Protein AF-A0A948SNV9-F1 (afdb_monomer_lite)

Secondary structure (DSSP, 8-state):
------TT-PPPHHHHHHHHTTPPPP-EE-TTT--EE-TT-SB-TTT--B-TT---SSPPPTTTTHHHHHHHHHHHHHHHHHHHHHHHHHHHT-

pLDDT: mean 73.43, std 10.84, range [50.81, 89.81]

Foldseek 3Di:
DDDDDDPPDDDDPVNCVVCPPCVDFQQAAALAQQDRHHQQDQADPPPRDGPNRGGHSDRHPPCSHCVVVVVVVVVVVVVCCVVVVVVVVVVVVD

Structure (mmCIF, N/CA/C/O backbone):
data_AF-A0A948SNV9-F1
#
_entry.id   AF-A0A948SNV9-F1
#
loop_
_atom_site.group_PDB
_atom_site.id
_atom_site.type_symbol
_atom_site.label_atom_id
_atom_site.label_alt_id
_atom_site.label_comp_id
_atom_site.label_asym_id
_atom_site.label_entity_id
_atom_site.label_seq_id
_atom_site.pdbx_PDB_ins_code
_atom_site.Cartn_x
_atom_site.Cartn_y
_atom_site.Cartn_z
_atom_site.occupancy
_atom_site.B_iso_or_equiv
_atom_site.auth_seq_id
_atom_site.auth_comp_id
_atom_site.auth_asym_id
_atom_site.auth_atom_id
_atom_site.pdbx_PDB_model_num
ATOM 1 N N . MET A 1 1 ? 17.943 -2.500 -48.751 1.00 50.81 1 MET A N 1
ATOM 2 C CA . MET A 1 1 ? 17.696 -3.958 -48.723 1.00 50.81 1 MET A CA 1
ATOM 3 C C . MET A 1 1 ? 16.404 -4.220 -47.960 1.00 50.81 1 MET A C 1
ATOM 5 O O . MET A 1 1 ? 16.292 -3.684 -46.865 1.00 50.81 1 MET A O 1
ATOM 9 N N . PRO A 1 2 ? 15.431 -4.974 -48.498 1.00 56.84 2 PRO A N 1
ATOM 10 C CA . PRO A 1 2 ? 14.289 -5.434 -47.712 1.00 56.84 2 PRO A CA 1
ATOM 11 C C . PRO A 1 2 ? 14.725 -6.595 -46.804 1.00 56.84 2 PRO A C 1
ATOM 13 O O . PRO A 1 2 ? 15.311 -7.565 -47.282 1.00 56.84 2 PRO A O 1
ATOM 16 N N . THR A 1 3 ? 14.476 -6.495 -45.500 1.00 69.12 3 THR A N 1
ATOM 17 C CA . THR A 1 3 ? 14.728 -7.576 -44.540 1.00 69.12 3 THR A CA 1
ATOM 18 C C . THR A 1 3 ? 13.568 -8.572 -44.590 1.00 69.12 3 THR A C 1
ATOM 20 O O . THR A 1 3 ? 12.425 -8.237 -44.283 1.00 69.12 3 THR A O 1
ATOM 23 N N . ARG A 1 4 ? 13.843 -9.807 -45.023 1.00 66.31 4 ARG A N 1
ATOM 24 C CA . ARG A 1 4 ? 12.889 -10.919 -44.930 1.00 66.31 4 ARG A CA 1
ATOM 25 C C . ARG A 1 4 ? 12.905 -11.398 -43.478 1.00 66.31 4 ARG A C 1
ATOM 27 O O . ARG A 1 4 ? 13.903 -11.958 -43.052 1.00 66.31 4 ARG A O 1
ATOM 34 N N . ARG A 1 5 ? 11.846 -11.117 -42.719 1.00 65.62 5 ARG A N 1
ATOM 35 C CA . ARG A 1 5 ? 11.699 -11.597 -41.338 1.00 65.62 5 ARG A CA 1
ATOM 36 C C . ARG A 1 5 ? 11.298 -13.073 -41.389 1.00 65.62 5 ARG A C 1
ATOM 38 O O . ARG A 1 5 ? 10.226 -13.374 -41.914 1.00 65.62 5 ARG A O 1
ATOM 45 N N . ASP A 1 6 ? 12.178 -13.961 -40.939 1.00 73.62 6 ASP A N 1
ATOM 46 C CA . ASP A 1 6 ? 11.891 -15.390 -40.814 1.00 73.62 6 ASP A CA 1
ATOM 47 C C . ASP A 1 6 ? 11.070 -15.621 -39.527 1.00 73.62 6 ASP A C 1
ATOM 49 O O . ASP A 1 6 ? 11.487 -15.164 -38.462 1.00 73.62 6 ASP A O 1
ATOM 53 N N . PRO A 1 7 ? 9.867 -16.216 -39.599 1.00 68.31 7 PRO A N 1
ATOM 54 C CA . PRO A 1 7 ? 8.997 -16.398 -38.437 1.00 68.31 7 PRO A CA 1
ATOM 55 C C . PRO A 1 7 ? 9.521 -17.412 -37.407 1.00 68.31 7 PRO A C 1
ATOM 57 O O . PRO A 1 7 ? 9.022 -17.398 -36.283 1.00 68.31 7 PRO A O 1
ATOM 60 N N . ASP A 1 8 ? 10.508 -18.243 -37.759 1.00 75.06 8 ASP A N 1
ATOM 61 C CA . ASP A 1 8 ? 11.104 -19.231 -36.846 1.00 75.06 8 ASP A CA 1
ATOM 62 C C . ASP A 1 8 ? 12.357 -18.700 -36.119 1.00 75.06 8 ASP A C 1
ATOM 64 O O . ASP A 1 8 ? 12.896 -19.356 -35.224 1.00 75.06 8 ASP A O 1
ATOM 68 N N . GLU A 1 9 ? 12.816 -17.492 -36.455 1.00 75.12 9 GLU A N 1
ATOM 69 C CA . GLU A 1 9 ? 13.929 -16.827 -35.777 1.00 75.12 9 GLU A CA 1
ATOM 70 C C . GLU A 1 9 ? 13.417 -16.146 -34.492 1.00 75.12 9 GLU A C 1
ATOM 72 O O . GLU A 1 9 ? 12.963 -14.998 -34.484 1.00 75.12 9 GLU A O 1
ATOM 77 N N . GLY A 1 10 ? 13.421 -16.906 -33.393 1.00 74.5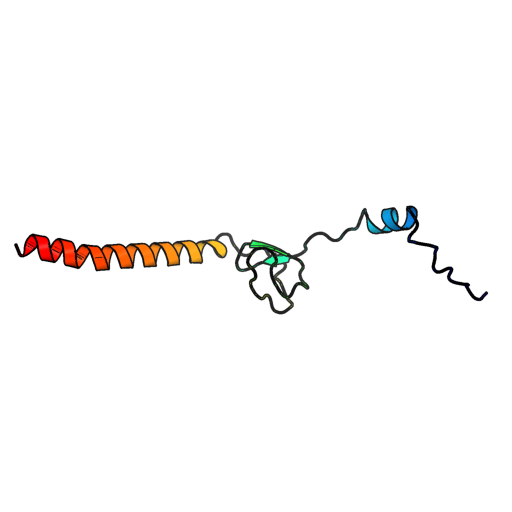6 10 GLY A N 1
ATOM 78 C CA . GLY A 1 10 ? 13.167 -16.394 -32.044 1.00 74.56 10 GLY A CA 1
ATOM 79 C C . GLY A 1 10 ? 14.263 -15.430 -31.556 1.00 74.56 10 GLY A C 1
ATOM 80 O O . GLY A 1 10 ? 15.291 -15.280 -32.216 1.00 74.56 10 GLY A O 1
ATOM 81 N N . PRO A 1 11 ? 14.067 -14.762 -30.402 1.00 76.12 11 PRO A N 1
ATOM 82 C CA . PRO A 1 11 ? 15.071 -13.857 -29.840 1.00 76.12 11 PRO A CA 1
ATOM 83 C C . PRO A 1 11 ? 16.405 -14.582 -29.626 1.00 76.12 11 PRO A C 1
ATOM 85 O O . PRO A 1 11 ? 16.432 -15.701 -29.107 1.00 76.12 11 PRO A O 1
ATOM 88 N N . GLN A 1 12 ? 17.500 -13.945 -30.040 1.00 78.81 12 GLN A N 1
ATOM 89 C CA . GLN A 1 12 ? 18.843 -14.502 -29.897 1.00 78.81 12 GLN A CA 1
ATOM 90 C C . GLN A 1 12 ? 19.313 -14.363 -28.443 1.00 78.81 12 GLN A C 1
ATOM 92 O O . GLN A 1 12 ? 18.860 -13.487 -27.709 1.00 78.81 12 GLN A O 1
ATOM 97 N N . GLU A 1 13 ? 20.254 -15.200 -28.007 1.00 75.81 13 GLU A N 1
ATOM 98 C CA . GLU A 1 13 ? 20.836 -15.120 -26.655 1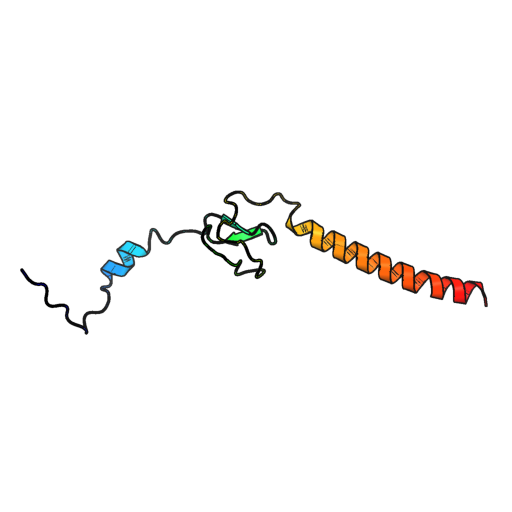.00 75.81 13 GLU A CA 1
ATOM 99 C C . GLU A 1 13 ? 21.419 -13.728 -26.346 1.00 75.81 13 GLU A C 1
ATOM 101 O O . GLU A 1 13 ? 21.183 -13.180 -25.272 1.00 75.81 13 GLU A O 1
ATOM 106 N N . SER A 1 14 ? 22.041 -13.088 -27.340 1.00 73.88 14 SER A N 1
ATOM 107 C CA . SER A 1 14 ? 22.564 -11.722 -27.240 1.00 73.88 14 SER A CA 1
ATOM 108 C C . SER A 1 14 ? 21.484 -10.659 -27.028 1.00 73.88 14 SER A C 1
ATOM 110 O O . SER A 1 14 ? 21.780 -9.569 -26.534 1.00 73.88 14 SER A O 1
ATOM 112 N N . ASP A 1 15 ? 20.236 -10.941 -27.418 1.00 73.44 15 ASP A N 1
ATOM 113 C CA . ASP A 1 15 ? 19.119 -10.040 -27.139 1.00 73.44 15 ASP A CA 1
ATOM 114 C C . ASP A 1 15 ? 18.796 -10.052 -25.642 1.00 73.44 15 ASP A C 1
ATOM 116 O O . ASP A 1 15 ? 18.485 -9.006 -25.080 1.00 73.44 15 ASP A O 1
ATOM 120 N N . LEU A 1 16 ? 18.924 -11.201 -24.971 1.00 73.94 16 LEU A N 1
ATOM 121 C CA . LEU A 1 16 ? 18.663 -11.323 -23.535 1.00 73.94 16 LEU A CA 1
ATOM 122 C C . LEU A 1 16 ? 19.705 -10.566 -22.706 1.00 73.94 16 LEU A C 1
ATOM 124 O O . LEU A 1 16 ? 19.329 -9.859 -21.772 1.00 73.94 16 LEU A O 1
ATOM 128 N N . ASP A 1 17 ? 20.982 -10.644 -23.081 1.00 73.38 17 ASP A N 1
ATOM 129 C CA . ASP A 1 17 ? 22.065 -9.940 -22.380 1.00 73.38 17 ASP A CA 1
ATOM 130 C C . ASP A 1 17 ? 21.912 -8.415 -22.473 1.00 73.38 17 ASP A C 1
ATOM 132 O O . ASP A 1 17 ? 22.112 -7.700 -21.494 1.00 73.38 17 ASP A O 1
ATOM 136 N N . ARG A 1 18 ? 21.437 -7.902 -23.617 1.00 68.69 18 ARG A N 1
ATOM 137 C CA . ARG A 1 18 ? 21.162 -6.467 -23.801 1.00 68.69 18 ARG A CA 1
ATOM 138 C C . ARG A 1 18 ? 20.060 -5.932 -22.876 1.00 68.69 18 ARG A C 1
ATOM 140 O O . ARG A 1 18 ? 20.083 -4.749 -22.542 1.00 68.69 18 ARG A O 1
ATOM 147 N N . PHE A 1 19 ? 19.078 -6.756 -22.509 1.00 66.00 19 PHE A N 1
ATOM 148 C CA . PHE A 1 19 ? 17.943 -6.346 -21.669 1.00 66.00 19 PHE A CA 1
ATOM 149 C C . PHE A 1 19 ? 18.044 -6.835 -20.212 1.00 66.00 19 PHE A C 1
ATOM 151 O O . PHE A 1 19 ? 17.221 -6.439 -19.386 1.00 66.00 19 PHE A O 1
ATOM 158 N N . GLY A 1 20 ? 19.022 -7.687 -19.888 1.00 61.66 20 GLY A N 1
ATOM 159 C CA . GLY A 1 20 ? 19.154 -8.336 -18.582 1.00 61.66 20 GLY A CA 1
ATOM 160 C C . GLY A 1 20 ? 19.817 -7.482 -17.498 1.00 61.66 20 GLY A C 1
ATOM 161 O O . GLY A 1 20 ? 19.440 -7.591 -16.333 1.00 61.66 20 GLY A O 1
ATOM 162 N N . GLU A 1 21 ? 20.771 -6.618 -17.854 1.00 60.34 21 GLU A N 1
ATOM 163 C CA . GLU A 1 21 ? 21.537 -5.829 -16.870 1.00 60.34 21 GLU A CA 1
ATOM 164 C C . GLU A 1 21 ? 20.807 -4.556 -16.403 1.00 60.34 21 GLU A C 1
ATOM 166 O O . GLU A 1 21 ? 20.951 -4.155 -15.249 1.00 60.34 21 GLU A O 1
ATOM 171 N N . ASP A 1 22 ? 19.948 -3.984 -17.252 1.00 57.72 22 ASP A N 1
ATOM 172 C CA . ASP A 1 22 ? 19.145 -2.781 -16.977 1.00 57.72 22 ASP A CA 1
ATOM 173 C C . ASP A 1 22 ? 17.662 -3.108 -16.737 1.00 57.72 22 ASP A C 1
ATOM 175 O O . ASP A 1 22 ? 16.774 -2.292 -17.007 1.00 57.72 22 ASP A O 1
ATOM 179 N N . SER A 1 23 ? 17.356 -4.313 -16.238 1.00 58.84 23 SER A N 1
ATOM 180 C CA . SER A 1 23 ? 15.985 -4.644 -15.847 1.00 58.84 23 SER A CA 1
ATOM 181 C C . SER A 1 23 ? 15.513 -3.599 -14.830 1.00 58.84 23 SER A C 1
ATOM 183 O O . SER A 1 23 ? 16.167 -3.439 -13.789 1.00 58.84 23 SER A O 1
ATOM 185 N N . PRO A 1 24 ? 14.439 -2.844 -15.116 1.00 59.75 24 PRO A N 1
ATOM 186 C CA . PRO A 1 24 ? 14.150 -1.692 -14.298 1.00 59.75 24 PRO A CA 1
ATOM 187 C C . PRO A 1 24 ? 13.797 -2.175 -12.873 1.00 59.75 24 PRO A C 1
ATOM 189 O O . PRO A 1 24 ? 13.179 -3.221 -12.657 1.00 59.75 24 PRO A O 1
ATOM 192 N N . MET A 1 25 ? 14.313 -1.482 -11.866 1.00 70.00 25 MET A N 1
ATOM 193 C CA . MET A 1 25 ? 14.006 -1.776 -10.467 1.00 70.00 25 MET A CA 1
ATOM 194 C C . MET A 1 25 ? 12.772 -0.964 -10.090 1.00 70.00 25 MET A C 1
ATOM 196 O O . MET A 1 25 ? 12.639 0.176 -10.531 1.00 70.00 25 MET A O 1
ATOM 200 N N . ALA A 1 26 ? 11.893 -1.526 -9.257 1.00 75.38 26 ALA A N 1
ATOM 201 C CA . ALA A 1 26 ? 10.717 -0.812 -8.767 1.00 75.38 26 ALA A CA 1
ATOM 202 C C . ALA A 1 26 ? 11.115 0.566 -8.199 1.00 75.38 26 ALA A C 1
ATOM 204 O O . ALA A 1 26 ? 11.870 0.660 -7.227 1.00 75.38 26 ALA A O 1
ATOM 205 N N . ASP A 1 27 ? 10.608 1.625 -8.823 1.00 81.94 27 ASP A N 1
ATOM 206 C CA . ASP A 1 27 ? 11.026 3.017 -8.639 1.00 81.94 27 ASP A CA 1
ATOM 207 C C . ASP A 1 27 ? 10.118 3.804 -7.675 1.00 81.94 27 ASP A C 1
ATOM 209 O O . ASP A 1 27 ? 10.410 4.952 -7.321 1.00 81.94 27 ASP A O 1
ATOM 213 N N . ALA A 1 28 ? 9.036 3.181 -7.200 1.00 83.44 28 ALA A N 1
ATOM 214 C CA . ALA A 1 28 ? 8.080 3.761 -6.269 1.00 83.44 28 ALA A CA 1
ATOM 215 C C . ALA A 1 28 ? 7.727 2.819 -5.104 1.00 83.44 28 ALA A C 1
ATOM 217 O O . ALA A 1 28 ? 8.126 1.649 -5.029 1.00 83.44 28 ALA A O 1
ATOM 218 N N . ARG A 1 29 ? 6.972 3.351 -4.132 1.00 84.19 29 ARG A N 1
ATOM 219 C CA . ARG A 1 29 ? 6.419 2.562 -3.024 1.00 84.19 29 ARG A CA 1
ATOM 220 C C . ARG A 1 29 ? 4.927 2.790 -2.864 1.00 84.19 29 ARG A C 1
ATOM 222 O O . ARG A 1 29 ? 4.442 3.913 -2.928 1.00 84.19 29 ARG A O 1
ATOM 229 N N . CYS A 1 30 ? 4.210 1.712 -2.568 1.00 82.81 30 CYS A N 1
ATOM 230 C CA . CYS A 1 30 ? 2.784 1.777 -2.288 1.00 82.81 30 CYS A CA 1
ATOM 231 C C . CYS A 1 30 ? 2.524 2.596 -1.005 1.00 82.81 30 CYS A C 1
ATOM 233 O O . CYS A 1 30 ? 3.116 2.274 0.030 1.00 82.81 30 CYS A O 1
ATOM 235 N N . PRO A 1 31 ? 1.626 3.600 -1.028 1.00 78.12 31 PRO A N 1
ATOM 236 C CA . PRO A 1 31 ? 1.301 4.420 0.139 1.00 78.12 31 PRO A CA 1
ATOM 237 C C . PRO A 1 31 ? 0.613 3.621 1.256 1.00 7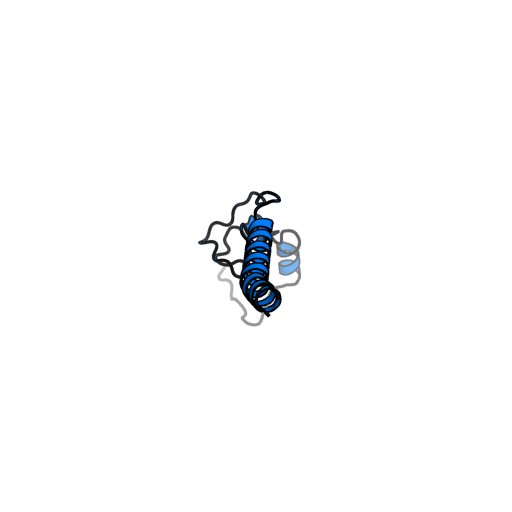8.12 31 PRO A C 1
ATOM 239 O O . PRO A 1 31 ? 0.839 3.903 2.430 1.00 78.12 31 PRO A O 1
ATOM 242 N N . ASP A 1 32 ? -0.172 2.596 0.910 1.00 80.81 32 ASP A N 1
ATOM 243 C CA . ASP A 1 32 ? -0.909 1.773 1.875 1.00 80.81 32 ASP A CA 1
ATOM 244 C C . ASP A 1 32 ? -0.035 0.750 2.604 1.00 80.81 32 ASP A C 1
ATOM 246 O O . ASP A 1 32 ? -0.100 0.620 3.826 1.00 80.81 32 ASP A O 1
ATOM 250 N N . CYS A 1 33 ? 0.747 -0.035 1.856 1.00 80.88 33 CYS A N 1
ATOM 251 C CA . CYS A 1 33 ? 1.501 -1.162 2.417 1.00 80.88 33 CYS A CA 1
ATOM 252 C C . CYS A 1 33 ? 3.015 -0.932 2.480 1.00 80.88 33 CYS A C 1
ATOM 254 O O . CYS A 1 33 ? 3.726 -1.727 3.091 1.00 80.88 33 CYS A O 1
ATOM 256 N N . GLY A 1 34 ? 3.530 0.121 1.838 1.00 79.19 34 GLY A N 1
ATOM 257 C CA . GLY A 1 34 ? 4.964 0.413 1.768 1.00 79.19 34 GLY A CA 1
ATOM 258 C C . GLY A 1 34 ? 5.768 -0.541 0.876 1.00 79.19 34 GLY A C 1
ATOM 259 O O . GLY A 1 34 ? 6.997 -0.463 0.866 1.00 79.19 34 GLY A O 1
ATOM 260 N N . GLY A 1 35 ? 5.105 -1.448 0.150 1.00 83.50 35 GLY A N 1
ATOM 261 C CA . GLY A 1 35 ? 5.746 -2.389 -0.767 1.00 83.50 35 GLY A CA 1
ATOM 262 C C . GLY A 1 35 ? 6.360 -1.708 -1.997 1.00 83.50 35 GLY A C 1
ATOM 263 O O . GLY A 1 35 ? 5.850 -0.664 -2.406 1.00 83.50 35 GLY A O 1
ATOM 264 N N . PRO A 1 36 ? 7.423 -2.286 -2.594 1.00 85.44 36 PRO A N 1
ATOM 265 C CA . PRO A 1 36 ? 7.965 -1.813 -3.865 1.00 85.44 36 PRO A CA 1
ATOM 266 C C . PRO A 1 36 ? 6.909 -1.964 -4.960 1.00 85.44 36 PRO A C 1
ATOM 268 O O . PRO A 1 36 ? 6.245 -3.002 -5.045 1.00 85.44 36 PRO A O 1
ATOM 271 N N . VAL A 1 37 ? 6.738 -0.916 -5.756 1.00 87.19 37 VAL A N 1
ATOM 272 C CA . VAL A 1 37 ? 5.793 -0.868 -6.869 1.00 87.19 37 VAL A CA 1
ATOM 273 C C . VAL A 1 37 ? 6.379 -0.011 -7.988 1.00 87.19 37 VAL A C 1
ATOM 275 O O . VAL A 1 37 ? 7.202 0.864 -7.729 1.00 87.19 37 VAL A O 1
ATOM 278 N N . TRP A 1 38 ? 5.968 -0.281 -9.219 1.00 85.75 38 TRP A N 1
ATOM 279 C CA . TRP A 1 38 ?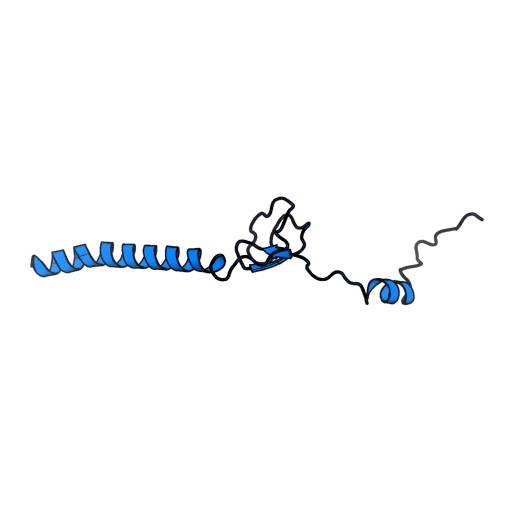 6.260 0.569 -10.366 1.00 85.75 38 TRP A CA 1
ATOM 280 C C . TRP A 1 38 ? 5.483 1.877 -10.270 1.00 85.75 38 TRP A C 1
ATOM 282 O O . TRP A 1 38 ? 4.316 1.857 -9.875 1.00 85.75 38 TRP A O 1
ATOM 292 N N . SER A 1 39 ? 6.110 3.000 -10.613 1.00 81.50 39 SER A N 1
ATOM 293 C CA . SER A 1 39 ? 5.448 4.311 -10.604 1.00 81.50 39 SER A CA 1
ATOM 294 C C . SER A 1 39 ? 4.210 4.346 -11.497 1.00 81.50 39 SER A C 1
ATOM 296 O O . SER A 1 39 ? 3.201 4.920 -11.099 1.00 81.50 39 SER A O 1
ATOM 298 N N . GLU A 1 40 ? 4.277 3.648 -12.630 1.00 83.31 40 GLU A N 1
ATOM 299 C CA . GLU A 1 40 ? 3.213 3.479 -13.626 1.00 83.31 40 GLU A CA 1
ATOM 300 C C . GLU A 1 40 ? 2.159 2.412 -13.272 1.00 83.31 40 GLU A C 1
ATOM 302 O O . GLU A 1 40 ? 1.199 2.221 -14.015 1.00 83.31 40 GLU A O 1
ATOM 307 N N . ALA A 1 41 ? 2.306 1.680 -12.162 1.00 84.25 41 ALA A N 1
ATOM 308 C CA . ALA A 1 41 ? 1.326 0.655 -11.814 1.00 84.25 41 ALA A CA 1
ATOM 309 C C . ALA A 1 41 ? 0.028 1.273 -11.282 1.00 84.25 41 ALA A C 1
ATOM 311 O O . ALA A 1 41 ? 0.019 1.956 -10.258 1.00 84.25 41 ALA A O 1
ATOM 312 N N . ASP A 1 42 ? -1.095 0.901 -11.894 1.00 87.44 42 ASP A N 1
ATOM 313 C CA . ASP A 1 42 ? -2.431 1.286 -11.427 1.00 87.44 42 ASP A CA 1
ATOM 314 C C . ASP A 1 42 ? -2.850 0.589 -10.131 1.00 87.44 42 ASP A C 1
ATOM 316 O O . ASP A 1 42 ? -3.684 1.101 -9.384 1.00 87.44 42 ASP A O 1
ATOM 320 N N . VAL A 1 43 ? -2.301 -0.596 -9.854 1.00 86.56 43 VAL A N 1
ATOM 321 C CA . VAL A 1 43 ? -2.680 -1.427 -8.706 1.00 86.56 43 VAL A CA 1
ATOM 322 C C . VAL A 1 43 ? -1.436 -1.985 -8.028 1.00 86.56 43 VAL A C 1
ATOM 324 O O . VAL A 1 43 ? -0.544 -2.539 -8.671 1.00 86.56 43 VAL A O 1
ATOM 327 N N . CYS A 1 44 ? -1.384 -1.898 -6.698 1.00 87.56 44 CYS A N 1
ATOM 328 C CA . CYS A 1 44 ? -0.304 -2.506 -5.931 1.00 87.56 44 CYS A CA 1
ATOM 329 C C . CYS A 1 44 ? -0.421 -4.046 -5.926 1.00 87.56 44 CYS A C 1
ATOM 331 O O . CYS A 1 44 ? -1.412 -4.565 -5.414 1.00 87.56 44 CYS A O 1
ATOM 333 N N . PRO A 1 45 ? 0.609 -4.811 -6.339 1.00 85.31 45 PRO A N 1
ATOM 334 C CA . PRO A 1 45 ? 0.550 -6.278 -6.362 1.00 85.31 45 PRO A CA 1
ATOM 335 C C . PRO A 1 45 ? 0.588 -6.926 -4.967 1.00 85.31 45 PRO A C 1
ATOM 337 O O . PRO A 1 45 ? 0.347 -8.122 -4.837 1.00 85.31 45 PRO A O 1
ATOM 340 N N . LYS A 1 46 ? 0.922 -6.166 -3.913 1.00 84.56 46 LYS A N 1
ATOM 341 C CA . LYS A 1 46 ? 1.003 -6.689 -2.538 1.00 84.56 46 LYS A CA 1
ATOM 342 C C . LYS A 1 46 ? -0.287 -6.525 -1.745 1.00 84.56 46 LYS A C 1
ATOM 344 O O . LYS A 1 46 ? -0.644 -7.415 -0.983 1.00 84.56 46 LYS A O 1
ATOM 349 N N . CYS A 1 47 ? -0.940 -5.370 -1.859 1.00 86.94 47 CYS A N 1
ATOM 350 C CA . CYS A 1 47 ? -2.139 -5.049 -1.080 1.00 86.94 47 CYS A CA 1
ATOM 351 C C . CYS A 1 47 ? -3.372 -4.752 -1.933 1.00 86.94 47 CYS A C 1
ATOM 353 O O . CYS A 1 47 ? -4.425 -4.476 -1.366 1.00 86.94 47 CYS A O 1
ATOM 355 N N . PHE A 1 48 ? -3.236 -4.783 -3.261 1.00 88.94 48 PHE A N 1
ATOM 356 C CA . PHE A 1 48 ? -4.310 -4.530 -4.223 1.00 88.94 48 PHE A CA 1
ATOM 357 C C . PHE A 1 48 ? -4.965 -3.150 -4.092 1.00 88.94 48 PHE A C 1
ATOM 359 O O . PHE A 1 48 ? -6.069 -2.930 -4.581 1.00 88.94 48 PHE A O 1
ATOM 366 N N . ALA A 1 49 ? -4.276 -2.200 -3.452 1.00 85.31 49 ALA A N 1
ATOM 367 C CA . ALA A 1 49 ? -4.699 -0.809 -3.431 1.00 85.31 49 ALA A CA 1
ATOM 368 C C . ALA A 1 49 ? -4.595 -0.212 -4.839 1.00 85.31 49 ALA A C 1
ATOM 370 O O . ALA A 1 49 ? -3.588 -0.415 -5.524 1.00 85.31 49 ALA A O 1
ATOM 371 N N . TYR A 1 50 ? -5.628 0.524 -5.243 1.00 86.88 50 TYR A N 1
ATOM 372 C CA . TYR A 1 50 ? -5.634 1.302 -6.476 1.00 86.88 50 TYR A CA 1
ATOM 373 C C . TYR A 1 50 ? -4.786 2.565 -6.290 1.00 86.88 50 TYR A C 1
ATOM 375 O O . TYR A 1 50 ? -4.999 3.321 -5.342 1.00 86.88 50 TYR A O 1
ATOM 383 N N . LEU A 1 51 ? -3.809 2.760 -7.172 1.00 82.00 51 LEU A N 1
ATOM 384 C CA . LEU A 1 51 ? -2.811 3.832 -7.132 1.00 82.00 51 LEU A CA 1
ATOM 385 C C . LEU A 1 51 ? -3.102 4.939 -8.156 1.00 82.00 51 LEU A C 1
ATOM 387 O O . LEU A 1 51 ? -2.573 6.036 -8.016 1.00 82.00 51 LEU A O 1
ATOM 391 N N . GLY A 1 52 ? -3.963 4.676 -9.147 1.00 76.56 52 GLY A N 1
ATOM 392 C CA . GLY A 1 52 ? -4.424 5.682 -10.109 1.00 76.56 52 GLY A CA 1
ATOM 393 C C . GLY A 1 52 ? -3.348 6.210 -11.060 1.00 76.56 52 GLY A C 1
ATOM 394 O O . GLY A 1 52 ? -3.434 7.367 -11.457 1.00 76.56 52 GLY A O 1
ATOM 395 N N . GLY A 1 53 ? -2.350 5.388 -11.392 1.00 67.06 53 GLY A N 1
ATOM 396 C CA . GLY A 1 53 ? -1.306 5.703 -12.372 1.00 67.06 53 GLY A CA 1
ATOM 397 C C . GLY A 1 53 ? -0.111 6.506 -11.847 1.00 67.06 53 GLY A C 1
ATOM 398 O O . GLY A 1 53 ? 0.839 6.699 -12.596 1.00 67.06 53 GLY A O 1
ATOM 399 N N . ASP A 1 54 ? -0.123 6.938 -10.580 1.00 64.25 54 ASP A N 1
ATOM 400 C CA . ASP A 1 54 ? 0.975 7.699 -9.970 1.00 64.25 54 ASP A CA 1
ATOM 401 C C . ASP A 1 54 ? 1.300 7.169 -8.564 1.00 64.25 54 ASP A C 1
ATOM 403 O O . ASP A 1 54 ? 0.852 7.693 -7.536 1.00 64.25 54 ASP A O 1
ATOM 407 N N . ALA A 1 55 ? 2.123 6.120 -8.485 1.00 65.19 55 ALA A N 1
ATOM 408 C CA . ALA A 1 55 ? 2.650 5.690 -7.195 1.00 65.19 55 ALA A CA 1
ATOM 409 C C . ALA A 1 55 ? 3.741 6.674 -6.710 1.00 65.19 55 ALA A C 1
ATOM 411 O O . ALA A 1 55 ? 4.699 6.956 -7.437 1.00 65.19 55 ALA A O 1
ATOM 412 N N . PRO A 1 56 ? 3.666 7.197 -5.470 1.00 65.94 56 PRO A N 1
ATOM 413 C CA . PRO A 1 56 ? 4.639 8.165 -4.984 1.00 65.94 56 PRO A CA 1
ATOM 414 C C . PRO A 1 56 ? 6.054 7.561 -4.933 1.00 65.94 56 PRO A C 1
ATOM 416 O O . PRO A 1 56 ? 6.303 6.539 -4.290 1.00 65.94 56 PRO A O 1
ATOM 419 N N . ARG A 1 57 ? 7.021 8.252 -5.556 1.00 62.88 57 ARG A N 1
ATOM 420 C CA . ARG A 1 57 ? 8.458 7.886 -5.544 1.00 62.88 57 ARG A CA 1
ATOM 421 C C . ARG A 1 57 ? 9.091 7.951 -4.151 1.00 62.88 57 ARG A C 1
ATOM 423 O O . ARG A 1 57 ? 10.176 7.427 -3.913 1.00 62.88 57 ARG A O 1
ATOM 430 N N . ARG A 1 58 ? 8.437 8.634 -3.206 1.00 58.88 58 ARG A N 1
ATOM 431 C CA . ARG A 1 58 ? 8.896 8.750 -1.822 1.00 58.88 58 ARG A CA 1
ATOM 432 C C . ARG A 1 58 ? 8.252 7.655 -0.984 1.00 58.88 58 ARG A C 1
ATOM 434 O O . ARG A 1 58 ? 7.032 7.541 -0.9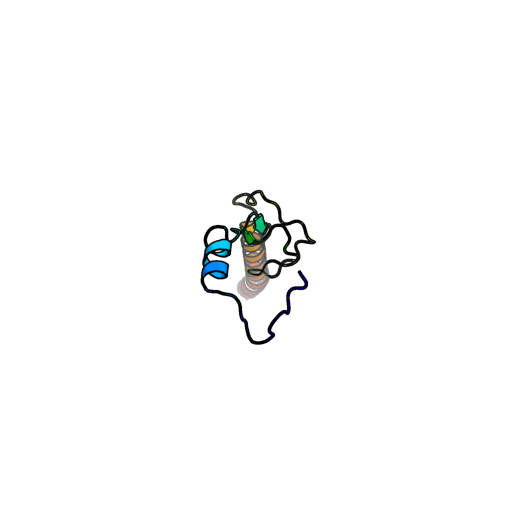51 1.00 58.88 58 ARG A O 1
ATOM 441 N N . ALA A 1 59 ? 9.080 6.901 -0.258 1.00 57.12 59 ALA A N 1
ATOM 442 C CA . ALA A 1 59 ? 8.596 5.966 0.746 1.00 57.12 59 ALA A CA 1
ATOM 443 C C . ALA A 1 59 ? 7.615 6.688 1.691 1.00 57.12 59 ALA A C 1
ATOM 445 O O . ALA A 1 59 ? 7.993 7.718 2.265 1.00 57.12 59 ALA A O 1
ATOM 446 N N . PRO A 1 60 ? 6.379 6.187 1.856 1.00 59.34 60 PRO A N 1
ATOM 447 C CA . PRO A 1 60 ? 5.479 6.742 2.850 1.00 59.34 60 PRO A CA 1
ATOM 448 C C . PRO A 1 60 ? 6.141 6.585 4.227 1.00 59.34 60 PRO A C 1
ATOM 450 O O . PRO A 1 60 ? 6.813 5.586 4.497 1.00 59.34 60 PRO A O 1
ATOM 453 N N . GLY A 1 61 ? 6.027 7.608 5.078 1.00 58.31 61 GLY A N 1
ATOM 454 C CA . GLY A 1 61 ? 6.680 7.617 6.388 1.00 58.31 61 GLY A CA 1
ATOM 455 C C . GLY A 1 61 ? 6.314 6.385 7.236 1.00 58.31 61 GLY A C 1
ATOM 456 O O . GLY A 1 61 ? 5.301 5.732 6.976 1.00 58.31 61 GLY A O 1
ATOM 457 N N . PRO A 1 62 ? 7.075 6.081 8.304 1.00 57.22 62 PRO A N 1
ATOM 458 C CA . PRO A 1 62 ? 6.931 4.858 9.116 1.00 57.22 62 PRO A CA 1
ATOM 459 C C . PRO A 1 62 ? 5.558 4.679 9.801 1.00 57.22 62 PRO A C 1
ATOM 461 O O . PRO A 1 62 ? 5.325 3.677 10.481 1.00 57.22 62 PRO A O 1
ATOM 464 N N . PHE A 1 63 ? 4.657 5.647 9.638 1.00 56.19 63 PHE A N 1
ATOM 465 C CA . PHE A 1 63 ? 3.304 5.681 10.178 1.00 56.19 63 PHE A CA 1
ATOM 466 C C . PHE A 1 63 ? 2.206 5.287 9.181 1.00 56.19 63 PHE A C 1
ATOM 468 O O . PHE A 1 63 ? 1.115 4.943 9.631 1.00 56.19 63 PHE A O 1
ATOM 475 N N . ALA A 1 64 ? 2.462 5.270 7.868 1.00 59.59 64 ALA A N 1
ATOM 476 C CA . ALA A 1 64 ? 1.402 5.064 6.872 1.00 59.59 64 ALA A CA 1
ATOM 477 C C . ALA A 1 64 ? 0.743 3.673 6.951 1.00 59.59 64 ALA A C 1
ATOM 479 O O . ALA A 1 64 ? -0.473 3.558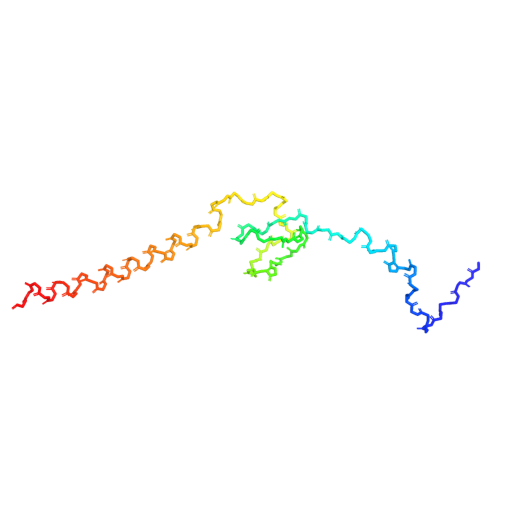 6.840 1.00 59.59 64 ALA A O 1
ATOM 480 N N . GLY A 1 65 ? 1.512 2.625 7.266 1.00 60.91 65 GLY A N 1
ATOM 481 C CA . GLY A 1 65 ? 0.973 1.270 7.453 1.00 60.91 65 GLY A CA 1
ATOM 482 C C . GLY A 1 65 ? 0.433 0.978 8.861 1.00 60.91 65 GLY A C 1
ATOM 483 O O . GLY A 1 65 ? -0.310 0.017 9.055 1.00 60.91 65 GLY A O 1
ATOM 484 N N . LYS A 1 66 ? 0.786 1.790 9.870 1.00 68.06 66 LYS A N 1
ATOM 485 C CA . LYS A 1 66 ? 0.448 1.510 11.281 1.00 68.06 66 LYS A CA 1
ATOM 486 C C . LYS A 1 66 ? -0.962 1.949 11.661 1.00 68.06 66 LYS A C 1
ATOM 488 O O . LYS A 1 66 ? -1.513 1.425 12.625 1.00 68.06 66 LYS A O 1
ATOM 493 N N . TRP A 1 67 ? -1.570 2.862 10.904 1.00 73.44 67 TRP A N 1
ATOM 494 C CA . TRP A 1 67 ? -2.905 3.366 11.225 1.00 73.44 67 TRP A CA 1
ATOM 495 C C . TRP A 1 67 ? -3.978 2.275 11.136 1.00 73.44 67 TRP A C 1
ATOM 497 O O . TRP A 1 67 ? -4.836 2.199 12.009 1.00 73.44 67 TRP A O 1
ATOM 507 N N . ARG A 1 68 ? -3.864 1.340 10.179 1.00 76.94 68 ARG A N 1
ATOM 508 C CA . ARG A 1 68 ? -4.751 0.163 10.106 1.00 76.94 68 ARG A CA 1
ATOM 509 C C . ARG A 1 68 ? -4.675 -0.699 11.367 1.00 76.94 68 ARG A C 1
ATOM 511 O O . ARG A 1 68 ? -5.710 -1.098 11.884 1.00 76.94 68 ARG A O 1
ATOM 518 N N . VAL A 1 69 ? -3.473 -0.937 11.895 1.00 80.75 69 VAL A N 1
ATOM 519 C CA . VAL A 1 69 ? -3.281 -1.703 13.140 1.00 80.75 69 VAL A CA 1
ATOM 520 C C . VAL A 1 69 ? -3.910 -0.976 14.328 1.00 80.75 69 VAL A C 1
ATOM 522 O O . VAL A 1 69 ? -4.585 -1.605 15.136 1.00 80.75 69 VAL A O 1
ATOM 525 N N . ILE A 1 70 ? -3.748 0.349 14.405 1.00 82.88 70 ILE A N 1
ATOM 526 C CA . ILE A 1 70 ? -4.369 1.176 15.450 1.00 82.88 70 ILE A CA 1
ATOM 527 C C . ILE A 1 70 ? -5.899 1.099 15.365 1.00 82.88 70 ILE A C 1
ATOM 529 O O . ILE A 1 70 ? -6.548 0.882 16.383 1.00 82.88 70 ILE A O 1
ATOM 533 N N . VAL A 1 71 ? -6.474 1.224 14.164 1.00 86.75 71 VAL A N 1
ATOM 534 C CA . VAL A 1 71 ? -7.928 1.136 13.945 1.00 86.75 71 VAL A CA 1
ATOM 535 C C . VAL A 1 71 ? -8.463 -0.246 14.329 1.00 86.75 71 VAL A C 1
ATOM 537 O O . VAL A 1 71 ? -9.457 -0.334 15.045 1.00 86.75 71 VAL A O 1
ATOM 540 N N . VAL A 1 72 ? -7.790 -1.326 13.921 1.00 88.19 72 VAL A N 1
ATOM 541 C CA . VAL A 1 72 ? -8.176 -2.699 14.291 1.00 88.19 72 VAL A CA 1
ATOM 542 C C . VAL A 1 72 ? -8.105 -2.902 15.806 1.00 88.19 72 VAL A C 1
ATOM 544 O O . VAL A 1 72 ? -9.042 -3.438 16.394 1.00 88.19 72 VAL A O 1
ATOM 547 N N . LEU A 1 73 ? -7.037 -2.434 16.459 1.00 88.75 73 LEU A N 1
ATOM 548 C CA . LEU A 1 73 ? -6.887 -2.539 17.911 1.00 88.75 73 LEU A CA 1
ATOM 549 C C . LEU A 1 73 ? -7.973 -1.742 18.652 1.00 88.75 73 LEU A C 1
ATOM 551 O O . LEU A 1 73 ? -8.543 -2.239 19.621 1.00 88.75 73 LEU A O 1
ATOM 555 N N . ALA A 1 74 ? -8.296 -0.537 18.175 1.00 88.31 74 ALA A N 1
ATOM 556 C CA . ALA A 1 74 ? -9.357 0.293 18.737 1.00 88.31 74 ALA A CA 1
ATOM 557 C C . ALA A 1 74 ? -10.736 -0.371 18.604 1.00 88.31 74 ALA A C 1
ATOM 559 O O . ALA A 1 74 ? -11.502 -0.371 19.565 1.00 88.31 74 ALA A O 1
ATOM 560 N N . LEU A 1 75 ? -11.038 -0.990 17.457 1.00 89.81 75 LEU A N 1
ATOM 561 C CA . LEU A 1 75 ? -12.285 -1.734 17.247 1.00 89.81 75 LEU A CA 1
ATOM 562 C C . LEU A 1 75 ? -12.379 -2.975 18.141 1.00 89.81 75 LEU A C 1
ATOM 564 O O . LEU A 1 75 ? -13.436 -3.228 18.716 1.00 89.81 75 LEU A O 1
ATOM 568 N N . LEU A 1 76 ? -11.285 -3.725 18.305 1.00 88.94 76 LEU A N 1
ATOM 569 C CA . LEU A 1 76 ? -11.239 -4.872 19.217 1.00 88.94 76 LEU A CA 1
ATOM 570 C C . LEU A 1 76 ? -11.453 -4.440 20.671 1.00 88.94 76 LEU A C 1
ATOM 572 O O . LEU A 1 76 ? -12.254 -5.047 21.378 1.00 88.94 76 LEU A O 1
ATOM 576 N N . ALA A 1 77 ? -10.790 -3.367 21.107 1.00 87.31 77 ALA A N 1
ATOM 577 C CA . ALA A 1 77 ? -10.985 -2.805 22.441 1.00 87.31 77 ALA A CA 1
ATOM 578 C C . ALA A 1 77 ? -12.426 -2.305 22.642 1.00 87.31 77 ALA A C 1
ATOM 580 O O . ALA A 1 77 ? -13.028 -2.565 23.685 1.00 87.31 77 ALA A O 1
ATOM 581 N N . ALA A 1 78 ? -13.009 -1.643 21.639 1.00 86.94 78 ALA A N 1
ATOM 582 C CA . ALA A 1 78 ? -14.408 -1.226 21.659 1.00 86.94 78 ALA A CA 1
ATOM 583 C C . ALA A 1 78 ? -15.356 -2.431 21.765 1.00 86.94 78 ALA A C 1
ATOM 585 O O . ALA A 1 78 ? -16.230 -2.429 22.620 1.00 86.94 78 ALA A O 1
ATOM 586 N N . MET A 1 79 ? -15.158 -3.496 20.983 1.00 84.81 79 MET A N 1
ATOM 587 C CA . MET A 1 79 ? -15.962 -4.721 21.101 1.00 84.81 79 MET A CA 1
ATOM 588 C C . MET A 1 79 ? -15.834 -5.383 22.477 1.00 84.81 79 MET A C 1
ATOM 590 O O . MET A 1 79 ? -16.841 -5.774 23.061 1.00 84.81 79 MET A O 1
ATOM 594 N N . LEU A 1 80 ? -14.614 -5.502 23.005 1.00 83.56 80 LEU A N 1
ATOM 595 C CA . LEU A 1 80 ? -14.353 -6.133 24.302 1.00 83.56 80 LEU A CA 1
ATOM 596 C C . LEU A 1 80 ? -14.950 -5.330 25.459 1.00 83.56 80 LEU A C 1
ATOM 598 O O . LEU A 1 80 ? -15.496 -5.913 26.389 1.00 83.56 80 LEU A O 1
ATOM 602 N N . THR A 1 81 ? -14.887 -4.000 25.401 1.00 77.75 81 THR A N 1
ATOM 603 C CA . THR A 1 81 ? -15.521 -3.132 26.404 1.00 77.75 81 THR A CA 1
ATOM 604 C C . THR A 1 81 ? -17.040 -3.149 26.275 1.00 77.75 81 THR A C 1
ATOM 606 O O . THR A 1 81 ? -17.722 -3.316 27.282 1.00 77.75 81 THR A O 1
ATOM 609 N N . LEU A 1 82 ? -17.588 -3.088 25.058 1.00 70.06 82 LEU A N 1
ATOM 610 C CA . LEU A 1 82 ? -19.034 -3.139 24.833 1.00 70.06 82 LEU A CA 1
ATOM 611 C C . LEU A 1 82 ? -19.648 -4.496 25.213 1.00 70.06 82 LEU A C 1
ATOM 613 O O . LEU A 1 82 ? -20.796 -4.534 25.636 1.00 70.06 82 LEU A O 1
ATOM 617 N N . ALA A 1 83 ? -18.901 -5.597 25.088 1.00 63.91 83 ALA A N 1
ATOM 618 C CA . ALA A 1 83 ? -19.314 -6.930 25.537 1.00 63.91 83 ALA A CA 1
ATOM 619 C C . ALA A 1 83 ? -18.995 -7.191 27.024 1.00 63.91 83 ALA A C 1
ATOM 621 O O . ALA A 1 83 ? -19.714 -7.927 27.694 1.00 63.91 83 ALA A O 1
ATOM 622 N N . GLY A 1 84 ? -17.948 -6.565 27.566 1.00 60.41 84 GLY A N 1
ATOM 623 C CA . GLY A 1 84 ? -17.538 -6.694 28.966 1.00 60.41 84 GLY A CA 1
ATOM 624 C C . GLY A 1 84 ? -18.410 -5.896 29.936 1.00 60.41 84 GLY A C 1
ATOM 625 O O . GLY A 1 84 ? -18.751 -6.402 31.002 1.00 60.41 84 GLY A O 1
ATOM 626 N N . ILE A 1 85 ? -18.842 -4.687 29.562 1.00 62.62 85 ILE A N 1
ATOM 627 C CA . ILE A 1 85 ? -19.747 -3.850 30.368 1.00 62.62 85 ILE A CA 1
ATOM 628 C C . ILE A 1 85 ? -21.071 -4.568 30.698 1.00 62.62 85 ILE A C 1
ATOM 630 O O . ILE A 1 85 ? -21.417 -4.602 31.878 1.00 62.62 85 ILE A O 1
ATOM 634 N N . PRO A 1 86 ? -21.805 -5.196 29.756 1.00 61.03 86 PRO A N 1
ATOM 635 C CA . PRO A 1 86 ? -23.053 -5.883 30.080 1.00 61.03 86 PRO A CA 1
ATOM 636 C C . PRO A 1 86 ? -22.840 -7.149 30.918 1.00 61.03 86 PRO A C 1
ATOM 638 O O . PRO A 1 86 ? -23.685 -7.452 31.754 1.00 61.03 86 PRO A O 1
ATOM 641 N N . VAL A 1 87 ? -21.717 -7.863 30.767 1.00 60.31 87 VAL A N 1
ATOM 642 C CA . VAL A 1 87 ? -21.393 -9.039 31.599 1.00 60.31 87 VAL A CA 1
ATOM 643 C C . VAL A 1 87 ? -21.063 -8.621 33.032 1.00 60.31 87 VAL A C 1
ATOM 645 O O . VAL A 1 87 ? -21.590 -9.201 33.978 1.00 60.31 87 VAL A O 1
ATOM 648 N N . VAL A 1 88 ? -20.255 -7.572 33.204 1.00 59.69 88 VAL A N 1
ATOM 649 C CA . VAL A 1 88 ? -19.919 -7.006 34.519 1.00 59.69 88 VAL A CA 1
ATOM 650 C C . VAL A 1 88 ? -21.157 -6.398 35.184 1.00 59.69 88 VAL A C 1
ATOM 652 O O . VAL A 1 88 ? -21.391 -6.634 36.367 1.00 59.69 88 VAL A O 1
ATOM 655 N N . GLN A 1 89 ? -22.007 -5.691 34.430 1.00 63.66 89 GLN A N 1
ATOM 656 C CA . GLN A 1 89 ? -23.285 -5.190 34.938 1.00 63.66 89 GLN A CA 1
ATOM 657 C C . GLN A 1 89 ? -24.254 -6.319 35.303 1.00 63.66 89 GLN A C 1
ATOM 659 O O . GLN A 1 89 ? -24.914 -6.215 36.329 1.00 63.66 89 GLN A O 1
ATOM 664 N N . ALA A 1 90 ? -24.336 -7.401 34.525 1.00 61.69 90 ALA A N 1
ATOM 665 C CA . ALA A 1 90 ? -25.172 -8.556 34.858 1.00 61.69 90 ALA A CA 1
ATOM 666 C C . ALA A 1 90 ? -24.679 -9.302 36.109 1.00 61.69 90 ALA A C 1
ATOM 668 O O . ALA A 1 90 ? -25.498 -9.829 36.858 1.00 61.69 90 ALA A O 1
ATOM 669 N N . PHE A 1 91 ? -23.366 -9.320 36.359 1.00 61.56 91 PHE A N 1
ATOM 670 C CA . PHE A 1 91 ? -22.772 -9.947 37.542 1.00 61.56 91 PHE A CA 1
ATOM 671 C C . PHE A 1 91 ? -22.906 -9.086 38.811 1.00 61.56 91 PHE A C 1
ATOM 673 O O . PHE A 1 91 ? -23.116 -9.630 39.883 1.00 61.56 91 PHE A O 1
ATOM 680 N N . LEU A 1 92 ? -22.837 -7.753 38.698 1.00 67.75 92 LEU A N 1
ATOM 681 C CA . LEU A 1 92 ? -23.049 -6.809 39.814 1.00 67.75 92 LEU A CA 1
ATOM 682 C C . LEU A 1 92 ? -24.523 -6.635 40.214 1.00 67.75 92 LEU A C 1
ATOM 684 O O . LEU A 1 92 ? -24.810 -6.083 41.273 1.00 67.75 92 LEU A O 1
ATOM 688 N N . ARG A 1 93 ? -25.461 -7.046 39.354 1.00 65.88 93 ARG A N 1
ATOM 689 C CA . ARG A 1 93 ? -26.912 -6.926 39.580 1.00 65.88 93 ARG A CA 1
ATOM 690 C C . ARG A 1 93 ? -27.556 -8.218 40.099 1.00 65.88 93 ARG A C 1
ATOM 692 O O . ARG A 1 93 ? -28.782 -8.267 40.201 1.00 65.88 93 ARG A O 1
ATOM 699 N N . ARG A 1 94 ? -26.752 -9.248 40.359 1.00 58.34 94 ARG A N 1
ATOM 700 C CA . ARG A 1 94 ? -27.152 -10.568 40.853 1.00 58.34 94 ARG A CA 1
ATOM 701 C C . ARG A 1 94 ? -26.628 -10.766 42.267 1.00 58.34 94 ARG A C 1
ATOM 703 O O . ARG A 1 94 ? -27.336 -11.453 43.030 1.00 58.34 94 ARG A O 1
#

Sequence (94 aa):
MPTRRDPDEGPQESDLDRFGEDSPMADARCPDCGGPVWSEADVCPKCFAYLGGDAPRRAPGPFAGKWRVIVVLALLAAMLTLAGIPVVQAFLRR

Radius of gyration: 26.63 Å; chains: 1; bounding box: 50×28×90 Å